Protein AF-A0A7C4IX05-F1 (afdb_monomer_lite)

Foldseek 3Di:
DPCVVDPDDDDDDVVVVPDDADWDQDPVGTDGDPDPPPCPPPVVCDVVNLQVVLVVVQVVLQVCLVVPHQDEDDPVQQQPDDPPHGPVVRPNYDPDDDVVVVVVVVPPD

Structure (mmCIF, N/CA/C/O backbone):
data_AF-A0A7C4IX05-F1
#
_entry.id   AF-A0A7C4IX05-F1
#
loop_
_atom_site.group_PDB
_atom_site.id
_atom_site.type_symbol
_atom_site.label_atom_id
_atom_site.label_alt_id
_atom_site.label_comp_id
_atom_site.label_asym_id
_atom_site.label_entity_id
_atom_site.label_seq_id
_atom_site.pdbx_PDB_ins_code
_atom_site.Cartn_x
_atom_site.Cartn_y
_atom_site.Cartn_z
_atom_site.occupancy
_atom_site.B_iso_or_equiv
_atom_site.auth_seq_id
_atom_site.auth_comp_id
_atom_site.auth_asym_id
_atom_site.auth_atom_id
_atom_site.pdbx_PDB_model_num
ATOM 1 N N . MET A 1 1 ? 3.309 6.621 -37.618 1.00 55.12 1 MET A N 1
ATOM 2 C CA . MET A 1 1 ? 4.142 5.574 -38.277 1.00 55.12 1 MET A CA 1
ATOM 3 C C . MET A 1 1 ? 5.641 5.839 -38.044 1.00 55.12 1 MET A C 1
ATOM 5 O O . MET A 1 1 ? 6.483 5.413 -38.826 1.00 55.12 1 MET A O 1
ATOM 9 N N . ASP A 1 2 ? 6.008 6.510 -36.950 1.00 59.91 2 ASP A N 1
ATOM 10 C CA . ASP A 1 2 ? 7.311 7.188 -36.850 1.00 59.91 2 ASP A CA 1
ATOM 11 C C . ASP A 1 2 ? 8.405 6.349 -36.177 1.00 59.91 2 ASP A C 1
ATOM 13 O O . ASP A 1 2 ? 9.580 6.499 -36.504 1.00 59.91 2 ASP A O 1
ATOM 17 N N . ALA A 1 3 ? 8.029 5.382 -35.333 1.00 60.84 3 ALA A N 1
ATOM 18 C CA . ALA A 1 3 ? 8.966 4.463 -34.678 1.00 60.84 3 ALA A CA 1
ATOM 19 C C . ALA A 1 3 ? 9.696 3.528 -35.662 1.00 60.84 3 ALA A C 1
ATOM 21 O O . ALA A 1 3 ? 10.842 3.156 -35.429 1.00 60.84 3 ALA A O 1
ATOM 22 N N . VAL A 1 4 ? 9.053 3.180 -36.784 1.00 75.38 4 VAL A N 1
ATOM 23 C CA . VAL A 1 4 ? 9.657 2.348 -37.841 1.00 75.38 4 VAL A CA 1
ATOM 24 C C . VAL A 1 4 ? 10.705 3.138 -38.630 1.00 75.38 4 VAL A C 1
ATOM 26 O O . VAL A 1 4 ? 11.683 2.567 -39.103 1.00 75.38 4 VAL A O 1
ATOM 29 N N . LYS A 1 5 ? 10.514 4.457 -38.763 1.00 79.12 5 LYS A N 1
ATOM 30 C CA . LYS A 1 5 ? 11.376 5.327 -39.573 1.00 79.12 5 LYS A CA 1
ATOM 31 C C . LYS A 1 5 ? 12.622 5.801 -38.820 1.00 79.12 5 LYS A C 1
ATOM 33 O O . LYS A 1 5 ? 13.639 6.026 -39.462 1.00 79.12 5 LYS A O 1
ATOM 38 N N . ASN A 1 6 ? 12.563 5.907 -37.489 1.00 77.69 6 ASN A N 1
ATOM 39 C CA . ASN A 1 6 ? 13.667 6.401 -36.657 1.00 77.69 6 ASN A CA 1
ATOM 40 C C . ASN A 1 6 ? 13.971 5.461 -35.474 1.00 77.69 6 ASN A C 1
ATOM 42 O O . ASN A 1 6 ? 13.592 5.755 -34.336 1.00 77.69 6 ASN A O 1
ATOM 46 N N . PRO A 1 7 ? 14.658 4.326 -35.700 1.00 80.44 7 PRO A N 1
ATOM 47 C CA . PRO A 1 7 ? 15.046 3.440 -34.610 1.00 80.44 7 PRO A CA 1
ATOM 48 C C . PRO A 1 7 ? 16.151 4.081 -33.753 1.00 80.44 7 PRO A C 1
ATOM 50 O O . PRO A 1 7 ? 17.276 4.291 -34.208 1.00 80.44 7 PRO A O 1
ATOM 53 N N . VAL A 1 8 ? 15.851 4.357 -32.482 1.00 83.25 8 VAL A N 1
ATOM 54 C CA . VAL A 1 8 ? 16.840 4.843 -31.506 1.00 83.25 8 VAL A CA 1
ATOM 55 C C . VAL A 1 8 ? 17.641 3.655 -30.972 1.00 83.25 8 VAL A C 1
ATOM 57 O O . VAL A 1 8 ? 17.155 2.889 -30.140 1.00 83.25 8 VAL A O 1
ATOM 60 N N . LYS A 1 9 ? 18.883 3.491 -31.441 1.00 79.75 9 LYS A N 1
ATOM 61 C CA . LYS A 1 9 ? 19.796 2.455 -30.937 1.00 79.75 9 LYS A CA 1
ATOM 62 C C . LYS A 1 9 ? 20.322 2.860 -29.562 1.00 79.75 9 LYS A C 1
ATOM 64 O O . LYS A 1 9 ? 21.047 3.843 -29.440 1.00 79.75 9 LYS A O 1
ATOM 69 N N . ARG A 1 10 ? 19.961 2.099 -28.529 1.00 83.56 10 ARG A N 1
ATOM 70 C CA . ARG A 1 10 ? 20.502 2.264 -27.175 1.00 83.56 10 ARG A CA 1
ATOM 71 C C . ARG A 1 10 ? 21.680 1.307 -26.987 1.00 83.56 10 ARG A C 1
ATOM 73 O O . ARG A 1 10 ? 21.572 0.163 -27.432 1.00 83.56 10 ARG A O 1
ATOM 80 N N . PRO A 1 11 ? 22.786 1.741 -26.361 1.00 82.88 11 PRO A N 1
ATOM 81 C CA . PRO A 1 11 ? 23.871 0.832 -26.029 1.00 82.88 11 PRO A CA 1
ATOM 82 C C . PRO A 1 11 ? 23.340 -0.228 -25.063 1.00 82.88 11 PRO A C 1
ATOM 84 O O . PRO A 1 11 ? 22.779 0.094 -24.016 1.00 82.88 11 PRO A O 1
ATOM 87 N N . VAL A 1 12 ? 23.479 -1.493 -25.450 1.00 78.50 12 VAL A N 1
ATOM 88 C CA . VAL A 1 12 ? 23.175 -2.638 -24.593 1.00 78.50 12 VAL A CA 1
ATOM 89 C C . VAL A 1 12 ? 24.502 -3.191 -24.099 1.00 78.50 12 VAL A C 1
ATOM 91 O O . VAL A 1 12 ? 25.432 -3.376 -24.882 1.00 78.50 12 VAL A O 1
ATOM 94 N N . ASP A 1 13 ? 24.592 -3.430 -22.796 1.00 82.38 13 ASP A N 1
ATOM 95 C CA . ASP A 1 13 ? 25.757 -4.057 -22.184 1.00 82.38 13 ASP A CA 1
ATOM 96 C C . ASP A 1 13 ? 25.942 -5.479 -22.738 1.00 82.38 13 ASP A C 1
ATOM 98 O O . ASP A 1 13 ? 25.097 -6.357 -22.548 1.00 82.38 13 ASP A O 1
ATOM 102 N N . SER A 1 14 ? 27.056 -5.701 -23.438 1.00 78.00 14 SER A N 1
ATOM 103 C CA . SER A 1 14 ? 27.383 -6.988 -24.060 1.00 78.00 14 SER A CA 1
ATOM 104 C C . SER A 1 14 ? 27.468 -8.139 -23.054 1.00 78.00 14 SER A C 1
ATOM 106 O O . SER A 1 14 ? 27.123 -9.270 -23.399 1.00 78.00 14 SER A O 1
ATOM 108 N N . ALA A 1 15 ? 27.837 -7.856 -21.798 1.00 78.56 15 ALA A N 1
ATOM 109 C CA . ALA A 1 15 ? 27.910 -8.863 -20.746 1.00 78.56 15 ALA A CA 1
ATOM 110 C C . ALA A 1 15 ? 26.522 -9.407 -20.371 1.00 78.56 15 ALA A C 1
ATOM 112 O O . ALA A 1 15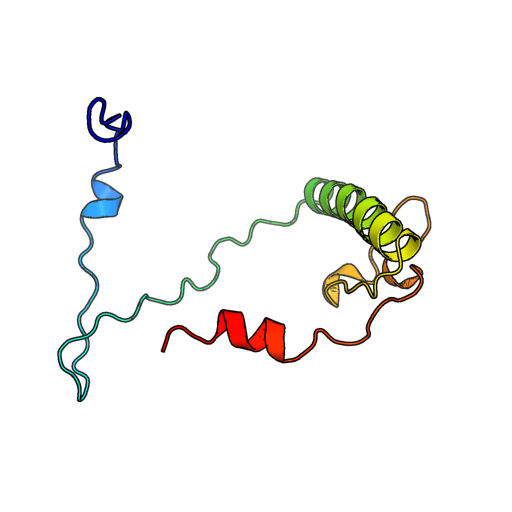 ? 26.401 -10.577 -20.017 1.00 78.56 15 ALA A O 1
ATOM 113 N N . LYS A 1 16 ? 25.462 -8.600 -20.522 1.00 74.19 16 LYS A N 1
ATOM 114 C CA . LYS A 1 16 ? 24.069 -9.019 -20.283 1.00 74.19 16 LYS A CA 1
ATOM 115 C C . LYS A 1 16 ? 23.491 -9.858 -21.422 1.00 74.19 16 LYS A C 1
ATOM 117 O O . LYS A 1 16 ? 22.529 -10.586 -21.210 1.00 74.19 16 LYS A O 1
ATOM 122 N N . LEU A 1 17 ? 24.071 -9.763 -22.621 1.00 76.12 17 LEU A N 1
ATOM 123 C CA . LEU A 1 17 ? 23.645 -10.524 -23.802 1.00 76.12 17 LEU A CA 1
ATOM 124 C C . LEU A 1 17 ? 24.407 -11.842 -23.987 1.00 76.12 17 LEU A C 1
ATOM 126 O O . LEU A 1 17 ? 23.943 -12.719 -24.713 1.00 76.12 17 LEU A O 1
ATOM 130 N N . ALA A 1 18 ? 25.581 -11.980 -23.372 1.00 75.31 18 ALA A N 1
ATOM 131 C CA . ALA A 1 18 ? 26.425 -13.165 -23.497 1.00 75.31 18 ALA A CA 1
ATOM 132 C C . ALA A 1 18 ? 25.809 -14.476 -22.946 1.00 75.31 18 ALA A C 1
ATOM 134 O O . ALA A 1 18 ? 26.037 -15.526 -23.559 1.00 75.31 18 ALA A O 1
ATOM 135 N N . PRO A 1 19 ? 25.047 -14.490 -21.831 1.00 81.50 19 PRO A N 1
ATOM 136 C CA . PRO A 1 19 ? 24.536 -15.733 -21.261 1.00 81.50 19 PRO A CA 1
ATOM 137 C C . PRO A 1 19 ? 23.396 -16.312 -22.103 1.00 81.50 19 PRO A C 1
ATOM 139 O O . PRO A 1 19 ? 22.381 -15.660 -22.338 1.00 81.50 19 PRO A O 1
ATOM 142 N N . ARG A 1 20 ? 23.523 -17.580 -22.510 1.00 77.75 20 ARG A N 1
ATOM 143 C CA . ARG A 1 20 ? 22.412 -18.348 -23.088 1.00 77.75 20 ARG A CA 1
ATOM 144 C C . ARG A 1 20 ? 21.700 -19.132 -21.981 1.00 77.75 20 ARG A C 1
ATOM 146 O O . ARG A 1 20 ? 22.372 -19.898 -21.286 1.00 77.75 20 ARG A O 1
ATOM 153 N N . PRO A 1 21 ? 20.376 -18.976 -21.803 1.00 78.94 21 PRO A N 1
ATOM 154 C CA . PRO A 1 21 ? 19.639 -19.730 -20.796 1.00 78.94 21 PRO A CA 1
ATOM 155 C C . PRO A 1 21 ? 19.681 -21.231 -21.099 1.00 78.94 21 PRO A C 1
ATOM 157 O O . PRO A 1 21 ? 19.673 -21.655 -22.257 1.00 78.94 21 PRO A O 1
ATOM 160 N N . LYS A 1 22 ? 19.736 -22.048 -20.043 1.00 81.81 22 LYS A N 1
ATOM 161 C CA . LYS A 1 22 ? 19.747 -23.509 -20.171 1.00 81.81 22 LYS A CA 1
ATOM 162 C C . LYS A 1 22 ? 18.374 -23.985 -20.644 1.00 81.81 22 LYS A C 1
ATOM 164 O O . LYS A 1 22 ? 17.365 -23.702 -20.003 1.00 81.81 22 LYS A O 1
ATOM 169 N N . ALA A 1 23 ? 18.347 -24.7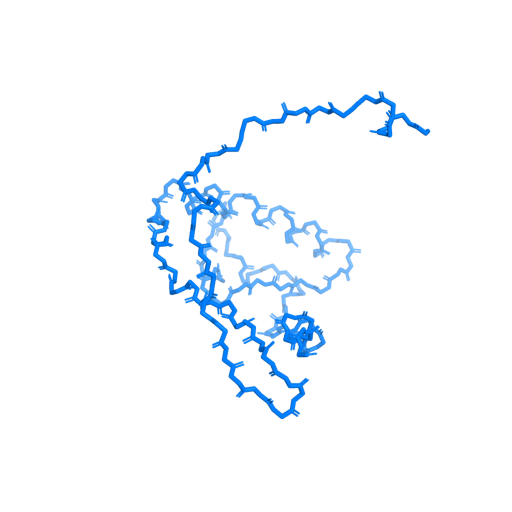19 -21.750 1.00 85.12 23 ALA A N 1
ATOM 170 C CA . ALA A 1 23 ? 17.133 -25.365 -22.229 1.00 85.12 23 ALA A CA 1
ATOM 171 C C . ALA A 1 23 ? 16.864 -26.649 -21.428 1.00 85.12 23 ALA A C 1
ATOM 173 O O . ALA A 1 23 ? 17.762 -27.469 -21.231 1.00 85.12 23 ALA A O 1
ATOM 174 N N . LEU A 1 24 ? 15.623 -26.819 -20.987 1.00 83.81 24 LEU A N 1
ATOM 175 C CA . LEU A 1 24 ? 15.099 -28.008 -20.327 1.00 83.81 24 LEU A CA 1
ATOM 176 C C . LEU A 1 24 ? 14.185 -28.751 -21.306 1.00 83.81 24 LEU A C 1
ATOM 178 O O . LEU A 1 24 ? 13.430 -28.134 -22.053 1.00 83.81 24 LEU A O 1
ATOM 182 N N . GLN A 1 25 ? 14.247 -30.080 -21.325 1.00 86.19 25 GLN A N 1
ATOM 183 C CA . GLN A 1 25 ? 13.376 -30.884 -22.185 1.00 86.19 25 GLN A CA 1
ATOM 184 C C . GLN A 1 25 ? 12.021 -31.093 -21.503 1.00 86.19 25 GLN A C 1
ATOM 186 O O . GLN A 1 25 ? 11.947 -31.720 -20.447 1.00 86.19 25 GLN A O 1
ATOM 191 N N . ALA A 1 26 ? 10.955 -30.578 -22.113 1.00 82.00 26 ALA A N 1
ATOM 192 C CA . ALA A 1 26 ? 9.574 -30.784 -21.695 1.00 82.00 26 ALA A CA 1
ATOM 193 C C . ALA A 1 26 ? 8.811 -31.599 -22.752 1.00 82.00 26 ALA A C 1
ATOM 195 O O . ALA A 1 26 ? 9.263 -31.772 -23.882 1.00 82.00 26 ALA A O 1
ATOM 196 N N . LYS A 1 27 ? 7.609 -32.082 -22.410 1.00 80.88 27 LYS A N 1
ATOM 197 C CA . LYS A 1 27 ? 6.763 -32.867 -23.334 1.00 80.88 27 LYS A CA 1
ATOM 198 C C . LYS A 1 27 ? 6.400 -32.111 -24.623 1.00 80.88 27 LYS A C 1
ATOM 200 O O . LYS A 1 27 ? 6.112 -32.745 -25.629 1.00 80.88 27 LYS A O 1
ATOM 205 N N . ILE A 1 28 ? 6.417 -30.777 -24.578 1.00 80.56 28 ILE A N 1
ATOM 206 C CA . ILE A 1 28 ? 6.127 -29.883 -25.708 1.00 80.56 28 ILE A CA 1
ATOM 207 C C . ILE A 1 28 ? 7.383 -29.496 -26.515 1.00 80.56 28 ILE A C 1
ATOM 209 O O . ILE A 1 28 ? 7.274 -28.817 -27.531 1.00 80.56 28 ILE A O 1
ATOM 213 N N . GLY A 1 29 ? 8.573 -29.930 -26.083 1.00 86.75 29 GLY A N 1
ATOM 214 C CA . GLY A 1 29 ? 9.861 -29.605 -26.696 1.00 86.75 29 GLY A CA 1
ATOM 215 C C . GLY A 1 29 ? 10.855 -28.978 -25.714 1.00 86.75 29 GLY A C 1
ATOM 216 O O . GLY A 1 29 ? 10.638 -28.957 -24.502 1.00 86.75 29 GLY A O 1
ATOM 217 N N . ALA A 1 30 ? 11.969 -28.469 -26.244 1.00 86.19 30 ALA A N 1
ATOM 218 C CA . ALA A 1 30 ? 12.985 -27.778 -25.455 1.00 86.19 30 ALA A CA 1
ATOM 219 C C . ALA A 1 30 ? 12.483 -26.383 -25.037 1.00 86.19 30 ALA A C 1
ATOM 221 O O . ALA A 1 30 ? 12.247 -25.528 -25.888 1.00 86.19 30 ALA A O 1
ATOM 222 N N . VAL A 1 31 ? 12.340 -26.152 -23.732 1.00 84.62 31 VAL A N 1
ATOM 223 C CA . VAL A 1 31 ? 11.838 -24.904 -23.139 1.00 84.62 31 VAL A CA 1
ATOM 224 C C . VAL A 1 31 ? 12.888 -24.329 -22.193 1.00 84.62 31 VAL A C 1
ATOM 226 O O . VAL A 1 31 ? 13.532 -25.055 -21.441 1.00 84.62 31 VAL A O 1
ATOM 229 N N . THR A 1 32 ? 13.078 -23.015 -22.208 1.00 83.62 32 THR A N 1
ATOM 230 C CA . THR A 1 32 ? 13.912 -22.307 -21.229 1.00 83.62 32 THR A CA 1
ATOM 231 C C . THR A 1 32 ? 13.030 -21.772 -20.112 1.00 83.62 32 THR A C 1
ATOM 233 O O . THR A 1 32 ? 12.159 -20.945 -20.369 1.00 83.62 32 THR A O 1
ATOM 236 N N . VAL A 1 33 ? 13.264 -22.219 -18.880 1.00 81.44 33 VAL A N 1
ATOM 237 C CA . VAL A 1 33 ? 12.599 -21.665 -17.694 1.00 81.44 33 VAL A CA 1
ATOM 238 C C . VAL A 1 33 ? 13.470 -20.522 -17.168 1.00 81.44 33 VAL A C 1
ATOM 240 O O . VAL A 1 33 ? 14.665 -20.753 -16.950 1.00 81.44 33 VAL A O 1
ATOM 243 N N . PRO A 1 34 ? 12.937 -19.298 -16.994 1.00 76.75 34 PRO A N 1
ATOM 244 C CA . PRO A 1 34 ? 13.688 -18.230 -16.354 1.00 76.75 34 PRO A CA 1
ATOM 245 C C . PRO A 1 34 ? 14.094 -18.703 -14.961 1.00 76.75 34 PRO A C 1
ATOM 247 O O . PRO A 1 34 ? 13.269 -19.204 -14.194 1.00 76.75 34 PRO A O 1
ATOM 250 N N . VAL A 1 35 ? 15.385 -18.589 -14.650 1.00 68.94 35 VAL A N 1
ATOM 251 C CA . VAL A 1 35 ? 15.845 -18.796 -13.279 1.00 68.94 35 VAL A CA 1
ATOM 252 C C . VAL A 1 35 ? 15.093 -17.770 -12.451 1.00 68.94 35 VAL A C 1
ATOM 254 O O . VAL A 1 35 ? 15.131 -16.583 -12.766 1.00 68.94 35 VAL A O 1
ATOM 257 N N . ARG A 1 36 ? 14.341 -18.238 -11.454 1.00 58.38 36 ARG A N 1
ATOM 258 C CA . ARG A 1 36 ? 13.758 -17.343 -10.467 1.00 58.38 36 ARG A CA 1
ATOM 259 C C . ARG A 1 36 ? 14.937 -16.602 -9.866 1.00 58.38 36 ARG A C 1
ATOM 261 O O . ARG A 1 36 ? 15.762 -17.243 -9.219 1.00 58.38 36 ARG A O 1
ATOM 268 N N . ASP A 1 37 ? 15.031 -15.305 -10.127 1.00 58.28 37 ASP A N 1
ATOM 269 C CA . ASP A 1 37 ? 15.898 -14.450 -9.342 1.00 58.28 37 ASP A CA 1
ATOM 270 C C . ASP A 1 37 ? 15.420 -14.651 -7.901 1.00 58.28 37 ASP A C 1
ATOM 272 O O . ASP A 1 37 ? 14.342 -14.192 -7.510 1.00 58.28 37 ASP A O 1
ATOM 276 N N . GLU A 1 38 ? 16.153 -15.447 -7.116 1.00 50.78 38 GLU A N 1
ATOM 277 C CA . GLU A 1 38 ? 16.090 -15.252 -5.679 1.00 50.78 38 GLU A CA 1
ATOM 278 C C . GLU A 1 38 ? 16.408 -13.776 -5.491 1.00 50.78 38 GLU A C 1
ATOM 280 O O . GLU A 1 38 ? 17.385 -13.318 -6.097 1.00 50.78 38 GLU A O 1
ATOM 285 N N . PRO A 1 39 ? 15.558 -13.012 -4.787 1.00 49.00 39 PRO A N 1
ATOM 286 C CA . PRO A 1 39 ? 15.709 -11.572 -4.703 1.00 49.00 39 PRO A CA 1
ATOM 287 C C . PRO A 1 39 ? 17.074 -11.273 -4.083 1.00 49.00 39 PRO A C 1
ATOM 289 O O . PRO A 1 39 ? 17.232 -11.244 -2.872 1.00 49.00 39 PRO A O 1
ATOM 292 N N . THR A 1 40 ? 18.076 -11.081 -4.937 1.00 46.09 40 THR A N 1
ATOM 293 C CA . THR A 1 40 ? 19.417 -10.631 -4.559 1.00 46.09 40 THR A CA 1
ATOM 294 C C . THR A 1 40 ? 19.472 -9.104 -4.615 1.00 46.09 40 THR A C 1
ATOM 296 O O . THR A 1 40 ? 20.531 -8.506 -4.490 1.00 46.09 40 THR A O 1
ATOM 299 N N . ASP A 1 41 ? 18.311 -8.462 -4.724 1.00 46.62 41 ASP A N 1
ATOM 300 C CA . ASP A 1 41 ? 18.097 -7.137 -4.181 1.00 46.62 41 ASP A CA 1
ATOM 301 C C . ASP A 1 41 ? 17.377 -7.300 -2.841 1.00 46.62 41 ASP A C 1
ATOM 303 O O . ASP A 1 41 ? 16.176 -7.056 -2.706 1.00 46.62 41 ASP A O 1
ATOM 307 N N . GLU A 1 42 ? 18.152 -7.606 -1.799 1.00 47.50 42 GLU A N 1
ATOM 308 C CA . GLU A 1 42 ? 17.964 -6.846 -0.570 1.00 47.50 42 GLU A CA 1
ATOM 309 C C . GLU A 1 42 ? 18.233 -5.380 -0.934 1.00 47.50 42 GLU A C 1
ATOM 311 O O . GLU A 1 42 ? 19.304 -4.824 -0.689 1.00 47.50 42 GLU A O 1
ATOM 316 N N . ALA A 1 43 ? 17.251 -4.733 -1.564 1.00 51.22 43 ALA A N 1
ATOM 317 C CA . ALA A 1 43 ? 17.123 -3.301 -1.495 1.00 51.22 43 ALA A CA 1
ATOM 318 C C . ALA A 1 43 ? 16.935 -3.026 -0.008 1.00 51.22 43 ALA A C 1
ATOM 320 O O . ALA A 1 43 ? 15.807 -3.039 0.473 1.00 51.22 43 ALA A O 1
ATOM 321 N N . GLN A 1 44 ? 18.045 -2.876 0.724 1.00 50.38 44 GLN A N 1
ATOM 322 C CA . GLN A 1 44 ? 18.043 -2.489 2.122 1.00 50.38 44 GLN A CA 1
ATOM 323 C C . GLN A 1 44 ? 17.062 -1.331 2.221 1.00 50.38 44 GLN A C 1
ATOM 325 O O . GLN A 1 44 ? 17.272 -0.261 1.631 1.00 50.38 44 GLN A O 1
ATOM 330 N N . GLU A 1 45 ? 15.927 -1.609 2.860 1.00 52.47 45 GLU A N 1
ATOM 331 C CA . GLU A 1 45 ? 14.905 -0.627 3.145 1.00 52.47 45 GLU A CA 1
ATOM 332 C C . GLU A 1 45 ? 15.552 0.333 4.139 1.00 52.47 45 GLU A C 1
ATOM 334 O O . GLU A 1 45 ? 15.506 0.144 5.353 1.00 52.47 45 GLU A O 1
ATOM 339 N N . THR A 1 46 ? 16.271 1.329 3.620 1.00 61.12 46 THR A N 1
ATOM 340 C CA . THR A 1 46 ? 16.801 2.389 4.461 1.00 61.12 46 THR A CA 1
ATOM 341 C C . THR A 1 46 ? 15.607 3.081 5.114 1.00 61.12 46 THR A C 1
ATOM 343 O O . THR A 1 46 ? 14.547 3.196 4.486 1.00 61.12 46 THR A O 1
ATOM 346 N N . PRO A 1 47 ? 15.739 3.548 6.365 1.00 62.19 47 PRO A N 1
ATOM 347 C CA . PRO A 1 47 ? 14.644 4.215 7.067 1.00 62.19 47 PRO A CA 1
ATOM 348 C C . PRO A 1 47 ? 14.047 5.367 6.241 1.00 62.19 47 PRO A C 1
ATOM 350 O O . PRO A 1 47 ? 12.832 5.560 6.243 1.00 62.19 47 PRO A O 1
ATOM 353 N N . ASP A 1 48 ? 14.870 6.041 5.433 1.00 65.81 48 ASP A N 1
ATOM 354 C CA . ASP A 1 48 ? 14.425 7.071 4.490 1.00 65.81 48 ASP A CA 1
ATOM 355 C C . ASP A 1 48 ? 13.507 6.528 3.385 1.00 65.81 48 ASP A C 1
ATOM 357 O O . ASP A 1 48 ? 12.466 7.117 3.102 1.00 65.81 48 ASP A O 1
ATOM 361 N N . LYS A 1 49 ? 13.831 5.377 2.778 1.00 67.44 49 LYS A N 1
ATOM 362 C CA . LYS A 1 49 ? 12.977 4.750 1.753 1.00 67.44 49 LYS A CA 1
ATOM 363 C C . LYS A 1 49 ? 11.651 4.270 2.343 1.00 67.44 49 LYS A C 1
ATOM 365 O O . LYS A 1 49 ? 10.616 4.433 1.703 1.00 67.44 49 LYS A O 1
ATOM 370 N N . ILE A 1 50 ? 11.670 3.724 3.562 1.00 71.50 50 ILE A N 1
ATOM 371 C CA . ILE A 1 50 ? 10.464 3.323 4.309 1.00 71.50 50 ILE A CA 1
ATOM 372 C C . ILE A 1 50 ? 9.559 4.533 4.564 1.00 71.50 50 ILE A C 1
ATOM 374 O O . ILE A 1 50 ? 8.339 4.447 4.390 1.00 71.50 50 ILE A O 1
ATOM 378 N N . SER A 1 51 ? 10.163 5.659 4.950 1.00 77.94 51 SER A N 1
ATOM 379 C CA . SER A 1 51 ? 9.457 6.913 5.211 1.00 77.94 51 SER A CA 1
ATOM 380 C C . SER A 1 51 ? 8.778 7.445 3.947 1.00 77.94 51 SER A C 1
ATOM 382 O O . SER A 1 51 ? 7.561 7.622 3.941 1.00 77.94 51 SER A O 1
ATOM 384 N N . VAL A 1 52 ? 9.527 7.586 2.845 1.00 86.50 52 VAL A N 1
ATOM 385 C CA . VAL A 1 52 ? 9.001 8.082 1.556 1.00 86.50 52 VAL A CA 1
ATOM 386 C C . VAL A 1 52 ? 7.907 7.166 1.004 1.00 86.50 52 VAL A C 1
ATOM 388 O O . VAL A 1 52 ? 6.884 7.625 0.502 1.00 86.50 52 VAL A O 1
ATOM 391 N N . HIS A 1 53 ? 8.090 5.852 1.123 1.00 86.75 53 HIS A N 1
ATOM 392 C CA . HIS A 1 53 ? 7.088 4.879 0.708 1.00 86.75 53 HIS A CA 1
ATOM 393 C C . HIS A 1 53 ? 5.759 5.078 1.454 1.00 86.75 53 HIS A C 1
ATOM 395 O O . HIS A 1 53 ? 4.697 5.125 0.834 1.00 86.75 53 HIS A O 1
ATOM 401 N N . THR A 1 54 ? 5.822 5.244 2.777 1.00 89.12 54 THR A N 1
ATOM 402 C CA . THR A 1 54 ? 4.638 5.440 3.629 1.00 89.12 54 THR A CA 1
ATOM 403 C C . THR A 1 54 ? 3.973 6.797 3.360 1.00 89.12 54 THR A C 1
ATOM 405 O O . THR A 1 54 ? 2.744 6.885 3.322 1.00 89.12 54 THR A O 1
ATOM 408 N N . GLU A 1 55 ? 4.776 7.835 3.110 1.00 90.50 55 GLU A N 1
ATOM 409 C CA . GLU A 1 55 ? 4.322 9.176 2.724 1.00 90.50 55 GLU A CA 1
ATOM 410 C C . GLU A 1 55 ? 3.541 9.179 1.406 1.00 90.50 55 GLU A C 1
ATOM 412 O O . GLU A 1 55 ? 2.551 9.894 1.294 1.00 90.50 55 GLU A O 1
ATOM 417 N N . ILE A 1 56 ? 3.927 8.350 0.431 1.00 92.06 56 ILE A N 1
ATOM 418 C CA . ILE A 1 56 ? 3.202 8.216 -0.843 1.00 92.06 56 ILE A CA 1
ATOM 419 C C . ILE A 1 56 ? 1.988 7.282 -0.709 1.00 92.06 56 ILE A C 1
ATOM 421 O O . ILE A 1 56 ? 0.925 7.568 -1.263 1.00 92.06 56 ILE A O 1
ATOM 425 N N . GLN A 1 57 ? 2.105 6.168 0.021 1.00 92.62 57 GLN A N 1
ATOM 426 C CA . GLN A 1 57 ? 1.007 5.207 0.186 1.00 92.62 57 GLN A CA 1
ATOM 427 C C . GLN A 1 57 ? -0.218 5.828 0.869 1.00 92.62 57 GLN A C 1
ATOM 429 O O . GLN A 1 57 ? -1.348 5.585 0.440 1.00 92.62 57 GLN A O 1
ATOM 434 N N . TRP A 1 58 ? -0.017 6.634 1.916 1.00 94.31 58 TRP A N 1
ATOM 435 C CA . TRP A 1 58 ? -1.117 7.215 2.686 1.00 94.31 58 TRP A CA 1
ATOM 436 C C . TRP A 1 58 ? -2.088 8.069 1.848 1.00 94.31 58 TRP A C 1
ATOM 438 O O . TRP A 1 58 ? -3.285 7.772 1.878 1.00 94.31 58 TRP A O 1
ATOM 448 N N . PRO A 1 59 ? -1.650 9.087 1.076 1.00 94.38 59 PRO A N 1
ATOM 449 C CA . PRO A 1 59 ? -2.558 9.923 0.296 1.00 94.38 59 PRO A CA 1
ATOM 450 C C . PRO A 1 59 ? -3.279 9.137 -0.798 1.00 94.38 59 PRO A C 1
ATOM 452 O O . PRO A 1 59 ? -4.443 9.418 -1.062 1.00 94.38 59 PRO A O 1
ATOM 455 N N . LEU A 1 60 ? -2.642 8.124 -1.395 1.00 94.75 60 LEU A N 1
ATOM 456 C CA . LEU A 1 60 ? -3.284 7.264 -2.395 1.00 94.75 60 LEU A CA 1
ATOM 457 C C . LEU A 1 60 ? -4.402 6.419 -1.782 1.00 94.75 60 LEU A C 1
ATOM 459 O O . LEU A 1 60 ? -5.511 6.364 -2.316 1.00 94.75 60 LEU A O 1
ATOM 463 N N . LEU A 1 61 ? -4.127 5.792 -0.637 1.00 95.19 61 LEU A N 1
ATOM 464 C CA . LEU A 1 61 ? -5.119 5.008 0.095 1.00 95.19 61 LEU A CA 1
ATOM 465 C C . LEU A 1 61 ? -6.260 5.897 0.592 1.00 95.19 61 LEU A C 1
ATOM 467 O O . LEU A 1 61 ? -7.427 5.527 0.470 1.00 95.19 61 LEU A O 1
ATOM 471 N N . LYS A 1 62 ? -5.940 7.091 1.100 1.00 94.88 62 LYS A N 1
ATOM 472 C CA . LYS A 1 62 ? -6.932 8.071 1.535 1.00 94.88 62 LYS A CA 1
ATOM 473 C C . LYS A 1 62 ? -7.811 8.528 0.373 1.00 94.88 62 LYS A C 1
ATOM 475 O O . LYS A 1 62 ? -9.028 8.485 0.500 1.00 94.88 62 LYS A O 1
ATOM 480 N N . LEU A 1 63 ? -7.216 8.880 -0.765 1.00 96.44 63 LEU A N 1
ATOM 481 C CA . LEU A 1 63 ? -7.940 9.274 -1.972 1.00 96.44 63 LEU A CA 1
ATOM 482 C C . LEU A 1 63 ? -8.890 8.165 -2.442 1.00 96.44 63 LEU A C 1
ATOM 484 O O . LEU A 1 63 ? -10.074 8.426 -2.639 1.00 96.44 63 LEU A O 1
ATOM 488 N N . GLY A 1 64 ? -8.415 6.921 -2.560 1.00 95.81 64 GLY A N 1
ATOM 489 C CA . GLY A 1 64 ? -9.270 5.788 -2.933 1.00 95.81 64 GLY A CA 1
ATOM 490 C C . GLY A 1 64 ? -10.410 5.561 -1.933 1.00 95.81 64 GLY A C 1
ATOM 491 O O . GLY A 1 64 ? -11.572 5.416 -2.326 1.00 95.81 64 GLY A O 1
ATOM 492 N N . SER A 1 65 ? -10.091 5.630 -0.637 1.00 96.44 65 SER A N 1
ATOM 493 C CA . SER A 1 65 ? -11.070 5.557 0.446 1.00 96.44 65 SER A CA 1
ATOM 494 C C . SER A 1 65 ? -12.036 6.737 0.460 1.00 96.44 65 SER A C 1
ATOM 496 O O . SER A 1 65 ? -13.108 6.578 1.026 1.00 96.44 65 SER A O 1
ATOM 498 N N . ASP A 1 66 ? -11.717 7.903 -0.087 1.00 96.62 66 ASP A N 1
ATOM 499 C CA . ASP A 1 66 ? -12.649 9.034 -0.174 1.00 96.62 66 ASP A CA 1
ATOM 500 C C . ASP A 1 66 ? -13.522 8.921 -1.429 1.00 96.62 66 ASP A C 1
ATOM 502 O O . ASP A 1 66 ? -14.711 9.233 -1.398 1.00 96.62 66 ASP A O 1
ATOM 506 N N . MET A 1 67 ? -12.970 8.366 -2.508 1.00 97.69 67 MET A N 1
ATOM 507 C CA . MET A 1 67 ? -13.650 8.198 -3.793 1.00 97.69 67 MET A CA 1
ATOM 508 C C . MET A 1 67 ? -14.768 7.160 -3.804 1.00 97.69 67 MET A C 1
ATOM 510 O O . MET A 1 67 ? -15.592 7.180 -4.713 1.00 97.69 67 MET A O 1
ATOM 514 N N . GLY A 1 68 ? -14.803 6.223 -2.861 1.00 95.69 68 GLY A N 1
ATOM 515 C CA . GLY A 1 68 ? -15.778 5.133 -2.948 1.00 95.69 68 GLY A CA 1
ATOM 516 C C . GLY A 1 68 ? -15.196 3.732 -2.832 1.00 95.69 68 GLY A C 1
ATOM 517 O O . GLY A 1 68 ? -15.958 2.781 -2.687 1.00 95.69 68 GLY A O 1
ATOM 518 N N . LEU A 1 69 ? -13.877 3.602 -2.942 1.00 94.75 69 LEU A N 1
ATOM 519 C CA . LEU A 1 69 ? -13.240 2.340 -3.284 1.00 94.75 69 LEU A CA 1
ATOM 520 C C . LEU A 1 69 ? -12.861 1.546 -2.035 1.00 94.75 69 LEU A C 1
ATOM 522 O O . LEU A 1 69 ? -12.469 2.116 -1.015 1.00 94.75 69 LEU A O 1
ATOM 526 N N . ASP A 1 70 ? -12.927 0.222 -2.156 1.00 93.62 70 ASP A N 1
ATOM 527 C CA . ASP A 1 70 ? -12.291 -0.676 -1.200 1.00 93.62 70 ASP A CA 1
ATOM 528 C C . ASP A 1 70 ? -10.787 -0.699 -1.470 1.00 93.62 70 ASP A C 1
ATOM 530 O O . ASP A 1 70 ? -10.342 -1.050 -2.567 1.00 93.62 70 ASP A O 1
ATOM 534 N N . VAL A 1 71 ? -9.999 -0.332 -0.466 1.00 93.81 71 VAL A N 1
ATOM 535 C CA . VAL A 1 71 ? -8.543 -0.213 -0.571 1.00 93.81 71 VAL A CA 1
ATOM 536 C C . VAL A 1 71 ? -7.863 -1.375 0.136 1.00 93.81 71 VAL A C 1
ATOM 538 O O . VAL A 1 71 ? -8.402 -1.953 1.071 1.00 93.81 71 VAL A O 1
ATOM 541 N N . TRP A 1 72 ? -6.668 -1.753 -0.301 1.00 93.56 72 TRP A N 1
ATOM 542 C CA . TRP A 1 72 ? -5.893 -2.808 0.344 1.00 93.56 72 TRP A CA 1
ATOM 543 C C . TRP A 1 72 ? -4.430 -2.397 0.413 1.00 93.56 72 TRP A C 1
ATOM 545 O O . TRP A 1 72 ? -3.891 -1.847 -0.546 1.00 93.56 72 TRP A O 1
ATOM 555 N N . VAL A 1 73 ? -3.789 -2.696 1.539 1.00 91.88 73 VAL A N 1
ATOM 556 C CA . VAL A 1 73 ? -2.347 -2.540 1.727 1.00 91.88 73 VAL A CA 1
ATOM 557 C C . VAL A 1 73 ? -1.747 -3.860 2.201 1.00 91.88 73 VAL A C 1
ATOM 559 O O . VAL A 1 73 ? -2.390 -4.627 2.937 1.00 91.88 73 VAL A O 1
ATOM 562 N N . ALA A 1 74 ? -0.511 -4.118 1.777 1.00 89.44 74 ALA A N 1
ATOM 563 C CA . ALA A 1 74 ? 0.232 -5.311 2.139 1.00 89.44 74 ALA A CA 1
ATOM 564 C C . ALA A 1 74 ? 0.392 -5.435 3.663 1.00 89.44 74 ALA A C 1
ATOM 566 O O . ALA A 1 74 ? 0.430 -4.454 4.408 1.00 89.44 74 ALA A O 1
ATOM 567 N N . ARG A 1 75 ? 0.447 -6.678 4.154 1.00 88.25 75 ARG A N 1
ATOM 568 C CA . ARG A 1 75 ? 0.401 -6.967 5.597 1.00 88.25 75 ARG A CA 1
AT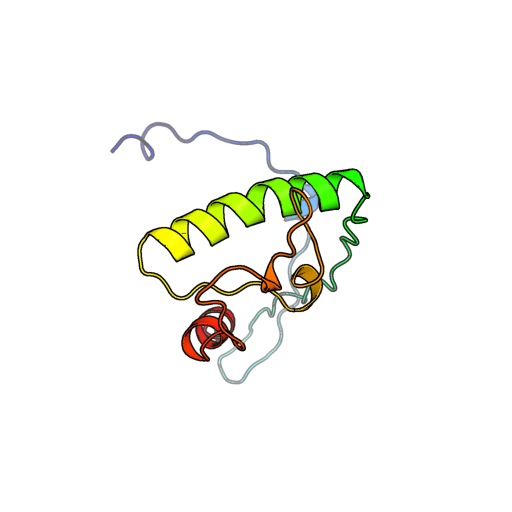OM 569 C C . ARG A 1 75 ? 1.595 -6.383 6.365 1.00 88.25 75 ARG A C 1
ATOM 571 O O . ARG A 1 75 ? 1.418 -5.991 7.514 1.00 88.25 75 ARG A O 1
ATOM 578 N N . ASN A 1 76 ? 2.769 -6.323 5.737 1.00 87.94 76 ASN A N 1
ATOM 579 C CA . ASN A 1 76 ? 3.993 -5.708 6.266 1.00 87.94 76 ASN A CA 1
ATOM 580 C C . ASN A 1 76 ? 3.865 -4.185 6.462 1.00 87.94 76 ASN A C 1
ATOM 582 O O . ASN A 1 76 ? 4.495 -3.634 7.362 1.00 87.94 76 ASN A O 1
ATOM 586 N N . ASP A 1 77 ? 3.015 -3.524 5.678 1.00 87.94 77 ASP A N 1
ATOM 587 C CA . ASP A 1 77 ? 2.887 -2.066 5.684 1.00 87.94 77 ASP A CA 1
ATOM 588 C C . ASP A 1 77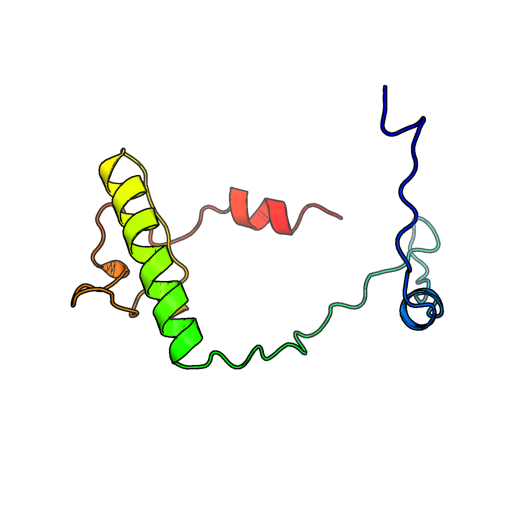 ? 1.743 -1.569 6.579 1.00 87.94 77 ASP A C 1
ATOM 590 O O . ASP A 1 77 ? 1.720 -0.408 6.970 1.00 87.94 77 ASP A O 1
ATOM 594 N N . ARG A 1 78 ? 0.818 -2.440 7.005 1.00 88.44 78 ARG A N 1
ATOM 595 C CA . ARG A 1 78 ? -0.371 -2.053 7.801 1.00 88.44 78 ARG A CA 1
ATOM 596 C C . ARG A 1 78 ? -0.069 -1.288 9.089 1.00 88.44 78 ARG A C 1
ATOM 598 O O . ARG A 1 78 ? -0.853 -0.424 9.474 1.00 88.44 78 ARG A O 1
ATOM 605 N N . ASN A 1 79 ? 1.033 -1.622 9.759 1.00 87.94 79 ASN A N 1
ATOM 606 C CA . ASN A 1 79 ? 1.445 -0.964 11.001 1.00 87.94 79 ASN A CA 1
ATOM 607 C C . ASN A 1 79 ? 2.280 0.303 10.766 1.00 87.94 79 ASN A C 1
ATOM 609 O O . ASN A 1 79 ? 2.584 0.996 11.739 1.00 87.94 79 ASN A O 1
ATOM 613 N N . ARG A 1 80 ? 2.649 0.610 9.515 1.00 88.56 80 ARG A N 1
ATOM 614 C CA . ARG A 1 80 ? 3.335 1.858 9.170 1.00 88.56 80 ARG A CA 1
ATOM 615 C C . ARG A 1 80 ? 2.362 3.023 9.335 1.00 88.56 80 ARG A C 1
ATOM 617 O O . ARG A 1 80 ? 1.147 2.865 9.179 1.00 88.56 80 ARG A O 1
ATOM 624 N N . GLY A 1 81 ? 2.895 4.180 9.711 1.00 86.31 81 GLY A N 1
ATOM 625 C CA . GLY A 1 81 ? 2.098 5.358 10.025 1.00 86.31 81 GLY A CA 1
ATOM 626 C C . GLY A 1 81 ? 2.599 6.606 9.320 1.00 86.31 81 GLY A C 1
ATOM 627 O O . GLY A 1 81 ? 3.800 6.792 9.150 1.00 86.31 81 GLY A O 1
ATOM 628 N N . PHE A 1 82 ? 1.659 7.468 8.948 1.00 85.56 82 PHE A N 1
ATOM 629 C CA . PHE A 1 82 ? 1.905 8.781 8.368 1.00 85.56 82 PHE A CA 1
ATOM 630 C C . PHE A 1 82 ? 1.027 9.806 9.095 1.00 85.56 82 PHE A C 1
ATOM 632 O O . PHE A 1 82 ? -0.160 9.564 9.316 1.00 85.56 82 PHE A O 1
ATOM 639 N N . ILE A 1 83 ? 1.617 10.923 9.539 1.00 83.19 83 ILE A N 1
ATOM 640 C CA . ILE A 1 83 ? 0.929 11.984 10.309 1.00 83.19 83 ILE A CA 1
ATOM 641 C C . ILE A 1 83 ? 0.209 11.412 11.556 1.00 83.19 83 ILE A C 1
ATOM 643 O O . ILE A 1 83 ? -0.941 11.719 11.859 1.00 83.19 83 ILE A O 1
ATOM 647 N N . GLY A 1 84 ? 0.872 10.499 12.274 1.00 85.19 84 GLY A N 1
ATOM 648 C CA . GLY A 1 84 ? 0.338 9.903 13.508 1.00 85.19 84 GLY A CA 1
ATOM 649 C C . GLY A 1 84 ? -0.842 8.938 13.324 1.00 85.19 84 GLY A C 1
ATOM 650 O O . GLY A 1 84 ? -1.386 8.475 14.323 1.00 85.19 84 GLY A O 1
ATOM 651 N N . LYS A 1 85 ? -1.225 8.610 12.083 1.00 88.75 85 LYS A N 1
ATOM 652 C CA . LYS A 1 85 ? -2.263 7.620 11.758 1.00 88.75 85 LYS A CA 1
ATOM 653 C C . LYS A 1 85 ? -1.650 6.415 11.065 1.00 88.75 85 LYS A C 1
ATOM 655 O O . LYS A 1 85 ? -0.809 6.576 10.180 1.00 88.75 85 LYS A O 1
ATOM 660 N N . LYS A 1 86 ? -2.077 5.208 11.435 1.00 92.19 86 LYS A N 1
ATOM 661 C CA . LYS A 1 86 ? -1.641 3.978 10.756 1.00 92.19 86 LYS A CA 1
ATOM 662 C C . LYS A 1 86 ? -2.340 3.814 9.412 1.00 92.19 86 LYS A C 1
ATOM 664 O O . LYS A 1 86 ? -3.483 4.235 9.247 1.00 92.19 86 LYS A O 1
ATOM 669 N N . LEU A 1 87 ? -1.691 3.127 8.473 1.00 90.75 87 LEU A N 1
ATOM 670 C CA . LEU A 1 87 ? -2.330 2.759 7.205 1.00 90.75 87 LEU A CA 1
ATOM 671 C C . LEU A 1 87 ? -3.564 1.873 7.431 1.00 90.75 87 LEU A C 1
ATOM 673 O O . LEU A 1 87 ? -4.554 2.011 6.719 1.00 90.75 87 LEU A O 1
ATOM 677 N N . SER A 1 88 ? -3.548 1.019 8.459 1.00 91.12 88 SER A N 1
ATOM 678 C CA . SER A 1 88 ? -4.690 0.179 8.843 1.00 91.12 88 SER A CA 1
ATOM 679 C C . SER A 1 88 ? -5.911 0.941 9.371 1.00 91.12 88 SER A C 1
ATOM 681 O O . SER A 1 88 ? -6.988 0.358 9.443 1.00 91.12 88 SER A O 1
ATOM 683 N N . GLU A 1 89 ? -5.771 2.217 9.738 1.00 92.31 89 GLU A N 1
ATOM 684 C CA . GLU A 1 89 ? -6.879 3.046 10.235 1.00 92.31 89 GLU A CA 1
ATOM 685 C C . GLU A 1 89 ? -7.696 3.688 9.101 1.00 92.31 89 GLU A C 1
ATOM 687 O O . GLU A 1 89 ? -8.704 4.348 9.360 1.00 92.31 89 GLU A O 1
ATOM 692 N N . ILE A 1 90 ? -7.272 3.524 7.842 1.00 93.12 90 ILE A N 1
ATOM 693 C CA . ILE A 1 90 ? -7.990 4.060 6.683 1.00 93.12 90 ILE A CA 1
ATOM 694 C C . ILE A 1 90 ? -9.305 3.277 6.488 1.00 93.12 90 ILE A C 1
ATOM 696 O O . ILE A 1 90 ? -9.286 2.042 6.483 1.00 93.12 90 ILE A O 1
ATOM 700 N N . PRO A 1 91 ? -10.457 3.958 6.321 1.00 94.25 91 PRO A N 1
ATOM 701 C CA . PRO A 1 91 ? -11.732 3.294 6.064 1.00 94.25 91 PRO A CA 1
ATOM 702 C C . PRO A 1 91 ? -11.703 2.424 4.801 1.00 94.25 91 PRO A C 1
ATOM 704 O O . PRO A 1 91 ? -10.922 2.658 3.884 1.00 94.25 91 PRO A O 1
ATOM 707 N N . ARG A 1 92 ? -12.594 1.426 4.733 1.00 93.06 92 ARG A N 1
ATOM 708 C CA . ARG A 1 92 ? -12.707 0.498 3.587 1.00 93.06 92 ARG A CA 1
ATOM 709 C C . ARG A 1 92 ? -11.426 -0.286 3.274 1.00 93.06 92 ARG A C 1
ATOM 711 O O . ARG A 1 92 ? -11.226 -0.728 2.144 1.00 93.06 92 ARG A O 1
ATOM 718 N N . MET A 1 93 ? -10.571 -0.486 4.278 1.00 94.00 93 MET A N 1
ATOM 719 C CA . MET A 1 93 ? -9.418 -1.374 4.183 1.00 94.00 93 MET A CA 1
ATOM 720 C C . MET A 1 93 ? -9.876 -2.834 4.105 1.00 94.00 93 MET A C 1
ATOM 722 O O . MET A 1 93 ? -10.546 -3.334 5.006 1.00 94.00 93 MET A O 1
ATOM 726 N N . LYS A 1 94 ? -9.489 -3.540 3.044 1.00 92.81 94 LYS A N 1
ATOM 727 C CA . LYS A 1 94 ? -9.761 -4.967 2.872 1.00 92.81 94 LYS A CA 1
ATOM 728 C C . LYS A 1 94 ? -8.783 -5.805 3.689 1.00 92.81 94 LYS A C 1
ATOM 730 O O . LYS A 1 94 ? -7.581 -5.534 3.732 1.00 92.81 94 LYS A O 1
ATOM 735 N N . ASP A 1 95 ? -9.274 -6.911 4.235 1.00 88.25 95 ASP A N 1
ATOM 736 C CA . ASP A 1 95 ? -8.433 -7.868 4.961 1.00 88.25 95 ASP A CA 1
ATOM 737 C C . ASP A 1 95 ? -7.543 -8.698 4.037 1.00 88.25 95 ASP A C 1
ATOM 739 O O . ASP A 1 95 ? -6.403 -9.013 4.387 1.00 88.25 95 ASP A O 1
ATOM 743 N N . SER A 1 96 ? -8.028 -9.009 2.837 1.00 86.44 96 SER A N 1
ATOM 744 C CA . SER A 1 96 ? -7.315 -9.804 1.841 1.00 86.44 96 SER A CA 1
ATOM 745 C C . SER A 1 96 ? -7.487 -9.223 0.442 1.00 86.44 96 SER A C 1
ATOM 747 O O . SER A 1 96 ? -8.504 -8.605 0.111 1.00 86.44 96 SER A O 1
ATOM 749 N N . LEU A 1 97 ? -6.455 -9.411 -0.375 1.00 81.12 97 LEU A N 1
ATOM 750 C CA . LEU A 1 97 ? -6.521 -9.137 -1.797 1.00 81.12 97 LEU A CA 1
ATOM 751 C C . LEU A 1 97 ? -7.312 -10.273 -2.461 1.00 81.12 97 LEU A C 1
ATOM 753 O O . LEU A 1 97 ? -7.071 -11.445 -2.172 1.00 81.12 97 LEU A O 1
ATOM 757 N N . GLY A 1 98 ? -8.275 -9.939 -3.322 1.00 75.38 98 GLY A N 1
ATOM 758 C CA . GLY A 1 98 ? -9.097 -10.944 -3.998 1.00 75.38 98 GLY A CA 1
ATOM 759 C C . GLY A 1 98 ? -8.260 -11.862 -4.895 1.00 75.38 98 GLY A C 1
ATOM 760 O O . GLY A 1 98 ? -7.322 -11.411 -5.553 1.00 75.38 98 GLY A O 1
ATOM 761 N N . SER A 1 99 ? -8.633 -13.141 -4.959 1.00 62.34 99 SER A N 1
ATOM 762 C CA . SER A 1 99 ? -7.911 -14.198 -5.686 1.00 62.34 99 SER A CA 1
ATOM 763 C C . SER A 1 99 ? -7.652 -13.874 -7.163 1.00 62.34 99 SER A C 1
ATOM 765 O O . SER A 1 99 ? -6.623 -14.271 -7.696 1.00 62.34 99 SER A O 1
ATOM 767 N N . ALA A 1 100 ? -8.531 -13.090 -7.798 1.00 58.41 100 ALA A N 1
ATOM 768 C CA . ALA A 1 100 ? -8.410 -12.692 -9.202 1.00 58.41 100 ALA A CA 1
ATOM 769 C C . ALA A 1 100 ? -7.150 -11.858 -9.507 1.00 58.41 100 ALA A C 1
ATOM 771 O O . ALA A 1 100 ? -6.611 -11.942 -10.604 1.00 58.41 100 ALA A O 1
ATOM 772 N N . MET A 1 101 ? -6.650 -11.070 -8.547 1.00 45.94 101 MET A N 1
ATOM 773 C CA . MET A 1 101 ? -5.410 -10.303 -8.733 1.00 45.94 101 MET A CA 1
ATOM 774 C C . MET A 1 101 ? -4.164 -11.166 -8.491 1.00 45.94 101 MET A C 1
ATOM 776 O O . MET A 1 101 ? -3.150 -10.966 -9.148 1.00 45.94 101 MET A O 1
ATOM 780 N N . ILE A 1 102 ? -4.262 -12.163 -7.605 1.00 53.78 102 ILE A N 1
ATOM 781 C CA . ILE A 1 102 ? -3.188 -13.132 -7.328 1.00 53.78 102 ILE A CA 1
ATOM 782 C C . ILE A 1 102 ? -3.003 -14.090 -8.520 1.00 53.78 102 ILE A C 1
ATOM 784 O O . ILE A 1 102 ? -1.892 -14.528 -8.803 1.00 53.78 102 ILE A O 1
ATOM 788 N N . GLU A 1 103 ? -4.081 -14.401 -9.245 1.00 43.34 103 GLU A N 1
ATOM 789 C CA . GLU A 1 103 ? -4.045 -15.286 -10.415 1.00 43.34 103 GLU A CA 1
ATOM 790 C C . GLU A 1 103 ? -3.382 -14.637 -11.642 1.00 43.34 103 GLU A C 1
ATOM 792 O O . GLU A 1 103 ? -2.706 -15.330 -12.397 1.00 43.34 103 GLU A O 1
ATOM 797 N N . SER A 1 104 ? -3.496 -13.315 -11.820 1.00 45.66 104 SER A N 1
ATOM 798 C CA . SER A 1 104 ? -2.848 -12.591 -12.932 1.00 45.66 104 SER A CA 1
ATOM 799 C C . SER A 1 104 ? -1.317 -12.614 -12.872 1.00 45.66 104 SER A C 1
ATOM 801 O O . SER A 1 104 ? -0.672 -12.484 -13.908 1.00 45.66 104 SER A O 1
ATOM 803 N N . ASP A 1 105 ? -0.741 -12.844 -11.691 1.00 48.91 105 ASP A N 1
ATOM 804 C CA . ASP A 1 105 ? 0.707 -13.013 -11.489 1.00 48.91 105 ASP A CA 1
ATOM 805 C C . ASP A 1 105 ? 1.174 -14.462 -11.733 1.00 48.91 105 ASP A C 1
ATOM 807 O O . ASP A 1 105 ? 2.363 -14.770 -11.736 1.00 48.91 105 ASP A O 1
ATOM 811 N N . ARG A 1 106 ? 0.220 -15.380 -11.937 1.00 47.41 106 ARG A N 1
ATOM 812 C CA . ARG A 1 106 ? 0.448 -16.821 -12.097 1.00 47.41 106 ARG A CA 1
ATOM 813 C C . ARG A 1 106 ? 0.004 -17.348 -13.464 1.00 47.41 106 ARG A C 1
ATOM 815 O O . ARG A 1 106 ? 0.109 -18.540 -13.720 1.00 47.41 106 ARG A O 1
ATOM 822 N N . ARG A 1 107 ? -0.497 -16.477 -14.345 1.00 38.91 107 ARG A N 1
ATOM 823 C CA . ARG A 1 107 ? -1.042 -16.843 -15.661 1.00 38.91 107 ARG A CA 1
ATOM 824 C C . ARG A 1 107 ? -0.076 -16.491 -16.794 1.00 38.91 107 ARG A C 1
ATOM 826 O O . ARG A 1 107 ? -0.411 -15.755 -17.714 1.00 38.91 107 ARG A O 1
ATOM 833 N N . TRP A 1 108 ? 1.121 -17.052 -16.701 1.00 43.16 108 TRP A N 1
ATOM 834 C CA . TRP A 1 108 ? 2.025 -17.291 -17.827 1.00 43.16 108 TRP A CA 1
ATOM 835 C C . TRP A 1 108 ? 2.589 -18.710 -17.665 1.00 43.16 108 TRP A C 1
ATOM 837 O O . TRP A 1 108 ? 3.789 -18.884 -17.469 1.00 43.16 108 TRP A O 1
ATOM 847 N N . ASP A 1 109 ? 1.688 -19.697 -17.649 1.00 39.91 109 ASP A N 1
ATOM 848 C CA . ASP A 1 109 ? 2.019 -21.105 -17.921 1.00 39.91 109 ASP A CA 1
ATOM 849 C C . ASP A 1 109 ? 1.904 -21.363 -19.432 1.00 39.91 109 ASP A C 1
ATOM 851 O O . ASP A 1 109 ? 0.909 -20.883 -20.033 1.00 39.91 109 ASP A O 1
#

Secondary structure (DSSP, 8-state):
-HHHH----PPP-HHHHSPPPPEEEETTEEEEPPP-----------HHHHHHHHHHHHHHHHHHHHHT--B---TTTTT-EETTEEGGGSTTB-SS--HHHHHHTS---

Sequence (109 aa):
MDAVKNPVKRPVDSAKLAPRPKALQAKIGAVTVPVRDEPTDEAQETPDKISVHTEIQWPLLKLGSDMGLDVWVARNDRNRGFIGKKLSEIPRMKDSLGSAMIESDRRWD

Radius of gyration: 21.4 Å; chains: 1; bounding box: 44×45×53 Å

pLDDT: mean 77.63, std 16.37, range [38.91, 97.69]

=== Feature glossary ===
The record interleaves many kinds of information about one protein. Here is each kind framed as th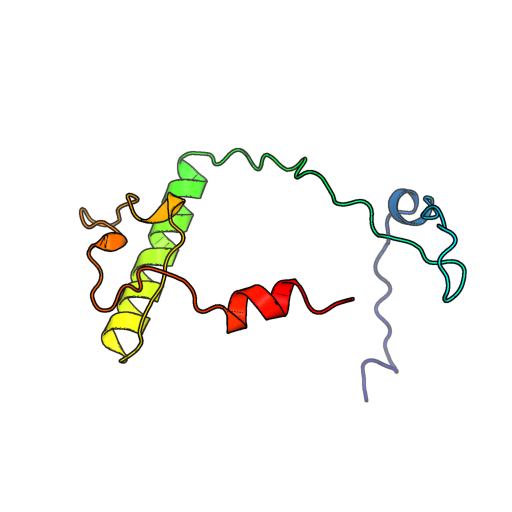e question it answers.

Q: What are the backbone torsion angles?
A: φ (phi) and ψ (psi) are the two rotatable backbone dihedrals per residue: φ is the C(i-1)–N–Cα–C torsion, ψ is the N–Cα–C–N(i+1) torsion, both in degrees on (−180°, 180°]. α-helical re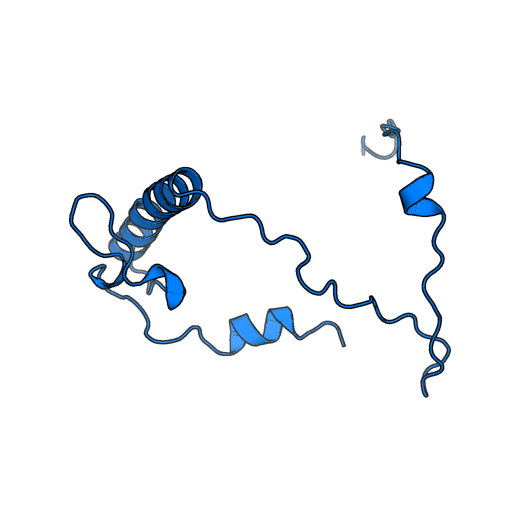sidues cluster near (−60°, −45°); β-strand residues near (−120°, +130°). A Ramachandran plot is simply a scatter of (φ, ψ) for every residue.

Q: What is the amino-acid chain?
A: This is the polypeptide sequence — one letter per residue, N-terminus first. Length ranges from a few dozen residues for small domains to over a thousand for large multi-domain proteins.

Q: How mobile is each atom in the crystal?
A: For experimental (PDB) structures, the B-factor (temperature factor) quantifies the positional spread of each atom in the crystal — a combination of thermal vibration and static disorder — in units of Å². High B-factors mark flexible loops or poorly resolved regions; low B-factors mark the rigid, well-ordered core.

Q: Are the domains correctly placed relative to each other?
A: Predicted Aligned Error (PAE) is an AlphaFold confidence matrix: entry (i, j) is the expected error in the position of residue j, in ångströms, when the prediction is superimposed on the true structure at residue i. Low PAE within a block of residues means that block is internally rigid and well-predicted; high PAE between two blocks means their relative placement is uncertain even if each block individually is confident.

Q: How confident is the AlphaFold model at each residue?
A: pLDDT is the predicted lDDT-Cα score: AlphaFold's confidence that the local environment of each residue (all inter-atomic distances within 15 Å) is correctly placed. It is a per-residue number between 0 and 100, with higher meaning more reliable.

Q: What family and function is it annotated with?
A: Functional annotations link the protein to curated databases. InterPro entries identify conserved domains and families by matching the sequence against member-database signatures (Pfam, PROSITE, CDD, …). Gene Ontology (GO) terms describe molecular function, biological process, and cellular component in a controlled vocabulary. CATH places the structure in a hierarchical fold classification (Class/Architecture/Topology/Homologous-superfamily). The organism is the source species.

Q: How big and how compact is the whole molecule?
A: Three whole-structure scalars: the radius of gyration (RMS distance of Cα from centroid, in Å), the count of Cα–Cα contacts (pairs closer than 8 Å and separated by more than four residues in sequence — i.e. tertiary, not local, contacts), and the bounding-box dimensions. Together they distinguish compact globular folds from extended fibres or disordered chains.

Q: What known structures does this most resemble?
A: The Foldseek neighbor list gives the closest experimentally determined structures in the PDB, ranked by structural alignment. TM-score near 1 means near-identical fold; near 0.3 means only rough topology match. This is how one finds what a novel AlphaFold prediction most resembles in the solved-structure universe.

Q: Which residues are buried vs exposed?
A: SASA measures how much of the protein is reachable by solvent. It is computed by rolling a water-sized probe over the atomic surface and summing the exposed area (Å²). Per-residue SASA distinguishes core (buried, low SASA) from surface (exposed, high SASA) residues; total SASA is a whole-molecule size measure.

Q: Which residues are in helices, strands, or loops?
A: Eight-state secondary structure (DSSP): H is the canonical α-helix, G the tighter 3₁₀-helix, I the wider π-helix; E/B are β-structure, T and S are turns and bends, and '-' is everything else. DSSP derives these from the pattern of main-chain N–H···O=C hydrogen bonds, not from the sequence.

Q: Where is each backbone atom in 3D?
A: Structure coordinates are given as an mmCIF _atom_site loop: one row per atom with element, residue name, chain id, sequence number, and x/y/z position in Å. Only the four main-chain atoms per residue are included here; side chains are omitted to keep the record compact.

Q: What if only a Cα trace is available?
A: Three-state secondary structure (P-SEA) collapses the eight DSSP classes into helix (a), strand (b), and coil (c). P-SEA assigns these from Cα geometry alone — distances and angles — without requiring backbone oxygens, so it works on any Cα trace.

Q: What do the rendered images show?
A: The six renders are orthographic views along the three Cartesian axes in both directions. Representation (cartoon, sticks, or surface) and color scheme (sequence-rainbow or by-chain) vary across proteins so the training set covers all the common visualization conventions.

Q: What does the local fold look like, residue by residue?
A: Foldseek's 3Di representation compresses backbone geometry into a per-residue letter drawn from a learned twenty-state alphabet. It captures the tertiary interaction pattern around each residue — which residues are packed against it in space, regardless of where they are in sequence.

Q: What do the diagnostic plots show?
A: The contact map is a binary N×N matrix image: pixel (i, j) is dark where Cα_i and Cα_j are within 8 Å and |i−j|>4. Because the |i−j|>4 filter removes local helical contacts, off-diagonal stripes parallel to the main diagonal indicate parallel β-sheets; stripes perpendicular to it indicate antiparallel β-sheets. The Ramachandran plot scatters every residue's (φ, ψ) pair against the sterically allowed regions. The PAE heatmap renders the predicted-aligned-error matrix.